Protein AF-A0A8E2F8M5-F1 (afdb_monomer_lite)

Secondary structure (DSSP, 8-state):
-HHHHST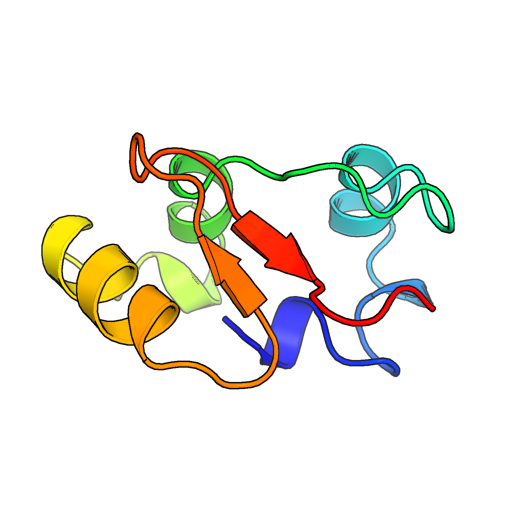TTTTT-HHHHHHHTGGG---EEHHHHTTSTTTTTS--HHHHHHHHTT-SSEEE-TTSSEEEESS--

Foldseek 3Di:
DVVCVDPVNLVVPPPNCVCCVAQVQHWDFLVVVCPDPVNVPDDDLVVVLVVQVPDPQWDADPVSGTITGPDGD

pLDDT: mean 84.22, std 5.25, range [62.09, 90.0]

Structure (mmCIF, N/CA/C/O backbone):
data_AF-A0A8E2F8M5-F1
#
_entry.id   AF-A0A8E2F8M5-F1
#
loop_
_atom_site.group_PDB
_atom_site.id
_atom_site.type_symbol
_atom_site.label_atom_id
_atom_site.label_alt_id
_atom_site.label_comp_id
_atom_site.label_asym_id
_atom_site.label_entity_id
_atom_site.label_seq_id
_atom_site.pdbx_PDB_ins_code
_atom_site.Cartn_x
_atom_site.Cartn_y
_atom_site.Cartn_z
_atom_site.occupancy
_atom_site.B_iso_or_equiv
_atom_site.auth_seq_id
_atom_site.auth_comp_id
_atom_site.auth_asym_id
_atom_site.auth_atom_id
_atom_site.pdbx_PDB_model_num
ATOM 1 N N . VAL A 1 1 ? -7.475 2.854 -4.473 1.00 83.00 1 VAL A N 1
ATOM 2 C 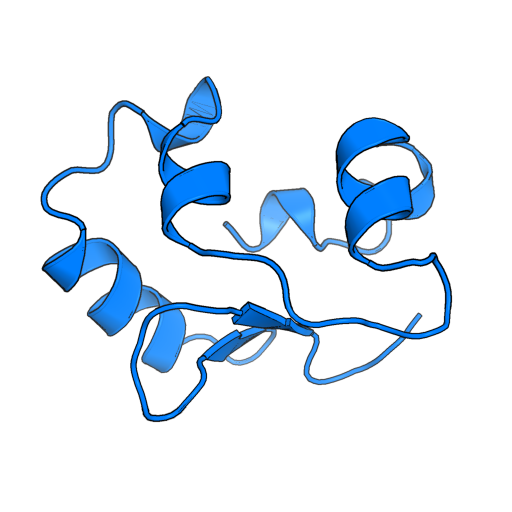CA . VAL A 1 1 ? -6.215 2.177 -4.076 1.00 83.00 1 VAL A CA 1
ATOM 3 C C . VAL A 1 1 ? -5.475 1.649 -5.292 1.00 83.00 1 VAL A C 1
ATOM 5 O O . VAL A 1 1 ? -4.272 1.837 -5.352 1.00 83.00 1 VAL A O 1
ATOM 8 N N . GLU A 1 2 ? -6.176 1.088 -6.280 1.00 85.06 2 GLU A N 1
ATOM 9 C CA . GLU A 1 2 ? -5.590 0.570 -7.531 1.00 85.06 2 GLU A CA 1
ATOM 10 C C . GLU A 1 2 ? -4.697 1.578 -8.262 1.00 85.06 2 GLU A C 1
ATOM 12 O O . GLU A 1 2 ? -3.633 1.194 -8.725 1.00 85.06 2 GLU A O 1
ATOM 17 N N . PHE A 1 3 ? -5.049 2.870 -8.246 1.00 85.75 3 PHE A N 1
ATOM 18 C CA . PHE A 1 3 ? -4.196 3.952 -8.761 1.00 85.75 3 PHE A CA 1
ATOM 19 C C . PHE A 1 3 ? -2.739 3.866 -8.275 1.00 85.75 3 PHE A C 1
ATOM 21 O O . PHE A 1 3 ? -1.820 4.052 -9.056 1.00 85.75 3 PHE A O 1
ATOM 28 N N . TYR A 1 4 ? -2.518 3.558 -6.994 1.00 85.69 4 TYR A N 1
ATOM 29 C CA . TYR A 1 4 ? -1.168 3.492 -6.429 1.00 85.69 4 TYR A CA 1
ATOM 30 C C . TYR A 1 4 ? -0.362 2.301 -6.950 1.00 85.69 4 TYR A C 1
ATOM 32 O O . TYR A 1 4 ? 0.847 2.406 -7.122 1.00 85.69 4 TYR A O 1
ATOM 40 N N . PHE A 1 5 ? -1.049 1.188 -7.204 1.00 84.81 5 PHE A N 1
ATOM 41 C CA . PHE A 1 5 ? -0.469 -0.070 -7.670 1.00 84.81 5 PHE A CA 1
ATOM 42 C C . PHE A 1 5 ? -0.549 -0.239 -9.190 1.00 84.81 5 PHE A C 1
ATOM 44 O O . PHE A 1 5 ? -0.196 -1.304 -9.689 1.00 84.81 5 PHE A O 1
ATOM 51 N N . SER A 1 6 ? -1.011 0.780 -9.916 1.00 85.25 6 SER A N 1
ATOM 52 C CA . SER A 1 6 ? -1.060 0.778 -11.379 1.00 85.25 6 SER A CA 1
ATOM 53 C C . SER A 1 6 ? 0.354 0.769 -11.959 1.00 85.25 6 SER A C 1
ATOM 55 O O . SER A 1 6 ? 1.281 1.290 -11.335 1.00 85.25 6 SER A O 1
ATOM 57 N N . ASP A 1 7 ? 0.513 0.203 -13.152 1.00 82.56 7 ASP A N 1
ATOM 58 C CA . ASP A 1 7 ? 1.817 0.006 -13.802 1.00 82.56 7 ASP A CA 1
ATOM 59 C C . ASP A 1 7 ? 2.561 1.313 -14.099 1.00 82.56 7 ASP A C 1
ATOM 61 O O . ASP A 1 7 ? 3.785 1.330 -14.126 1.00 82.56 7 ASP A O 1
ATOM 65 N N . GLU A 1 8 ? 1.844 2.430 -14.229 1.00 84.88 8 GLU A N 1
ATOM 66 C CA . GLU A 1 8 ? 2.445 3.758 -14.404 1.00 84.88 8 GLU A CA 1
ATOM 67 C C . GLU A 1 8 ? 2.903 4.384 -13.072 1.00 84.88 8 GLU A C 1
ATOM 69 O O . GLU A 1 8 ? 3.918 5.084 -13.007 1.00 84.88 8 GLU A O 1
ATOM 74 N N . ASN A 1 9 ? 2.163 4.140 -11.983 1.00 85.56 9 ASN A N 1
ATOM 75 C CA . ASN A 1 9 ? 2.399 4.802 -10.698 1.00 85.56 9 ASN A CA 1
ATOM 76 C C . ASN A 1 9 ? 3.388 4.035 -9.814 1.00 85.56 9 ASN A C 1
ATOM 78 O O . ASN A 1 9 ? 4.196 4.651 -9.128 1.00 85.56 9 ASN A O 1
ATOM 82 N N . LEU A 1 10 ? 3.346 2.700 -9.802 1.00 82.88 10 LEU A N 1
ATOM 83 C CA . LEU A 1 10 ? 4.236 1.915 -8.945 1.00 82.88 10 LEU A CA 1
ATOM 84 C C . LEU A 1 10 ? 5.737 2.151 -9.225 1.00 82.88 10 LEU A C 1
ATOM 86 O O . LEU A 1 10 ? 6.467 2.350 -8.255 1.00 82.88 10 LEU A O 1
ATOM 90 N N . PRO A 1 11 ? 6.228 2.186 -10.483 1.00 83.12 11 PRO A N 1
ATOM 91 C CA . PRO A 1 11 ? 7.649 2.432 -10.752 1.00 83.12 11 PRO A CA 1
ATOM 92 C C . PRO A 1 11 ? 8.074 3.887 -10.509 1.00 83.12 11 PRO A C 1
ATOM 94 O O . PRO A 1 11 ? 9.256 4.156 -10.295 1.00 83.12 11 PRO A O 1
ATOM 97 N N . THR A 1 12 ? 7.135 4.836 -10.537 1.00 85.25 12 THR A N 1
ATOM 98 C CA . THR A 1 12 ? 7.413 6.261 -10.304 1.00 85.25 12 THR A CA 1
ATOM 99 C C . THR A 1 12 ? 7.359 6.623 -8.817 1.00 85.25 12 THR A C 1
ATOM 101 O O . THR A 1 12 ? 8.118 7.480 -8.352 1.00 85.25 12 THR A O 1
ATOM 104 N N . ASP A 1 13 ? 6.518 5.941 -8.039 1.00 86.12 13 ASP A N 1
ATOM 105 C CA . ASP A 1 13 ? 6.363 6.140 -6.601 1.00 86.12 13 ASP A CA 1
ATOM 106 C C . ASP A 1 13 ? 7.449 5.388 -5.817 1.00 86.12 13 ASP A C 1
ATOM 108 O O . ASP A 1 13 ? 7.258 4.268 -5.344 1.00 86.12 13 ASP A O 1
ATOM 112 N N . ARG A 1 14 ? 8.613 6.032 -5.650 1.00 84.31 14 ARG A N 1
ATOM 113 C CA . ARG A 1 14 ? 9.760 5.477 -4.901 1.00 84.31 14 ARG A CA 1
ATOM 114 C C . ARG A 1 14 ? 9.395 5.006 -3.495 1.00 84.31 14 ARG A C 1
ATOM 116 O O . ARG A 1 14 ? 9.958 4.027 -3.019 1.00 84.31 14 ARG A O 1
ATOM 123 N N . TYR A 1 15 ? 8.471 5.704 -2.836 1.00 85.75 15 TYR A N 1
ATOM 124 C CA . TYR A 1 15 ? 8.061 5.372 -1.478 1.00 85.75 15 TYR A CA 1
ATOM 125 C C . TYR A 1 15 ? 7.320 4.039 -1.455 1.00 85.75 15 TYR A C 1
ATOM 127 O O . TYR A 1 15 ? 7.677 3.153 -0.688 1.00 85.75 15 TYR A O 1
ATOM 135 N N . LEU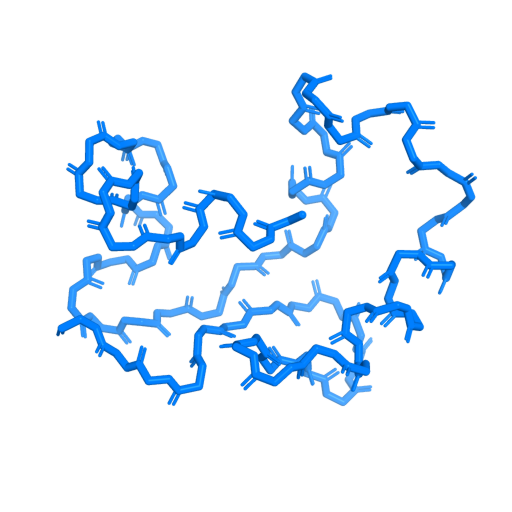 A 1 16 ? 6.312 3.866 -2.311 1.00 84.19 16 LEU A N 1
ATOM 136 C CA . LEU A 1 16 ? 5.566 2.614 -2.397 1.00 84.19 16 LEU A CA 1
ATOM 137 C C . LEU A 1 16 ? 6.411 1.467 -2.976 1.00 84.19 16 LEU A C 1
ATOM 139 O O . LEU A 1 16 ? 6.273 0.327 -2.526 1.00 84.19 16 LEU A O 1
ATOM 143 N N . LEU A 1 17 ? 7.300 1.775 -3.924 1.00 84.06 17 LEU A N 1
ATOM 144 C CA . LEU A 1 17 ? 8.215 0.821 -4.550 1.00 84.06 17 LEU A CA 1
ATOM 145 C C . LEU A 1 17 ? 9.184 0.196 -3.537 1.00 84.06 17 LEU A C 1
ATOM 147 O O . LEU A 1 17 ? 9.408 -1.013 -3.585 1.00 84.06 17 LEU A O 1
ATOM 151 N N . GLU A 1 18 ? 9.707 0.990 -2.595 1.00 84.81 18 GLU A N 1
ATOM 152 C CA . GLU A 1 18 ? 10.581 0.512 -1.514 1.00 84.81 18 GLU A CA 1
ATOM 153 C C . GLU A 1 18 ? 9.878 -0.547 -0.649 1.00 84.81 18 GLU A C 1
ATOM 155 O O . GLU A 1 18 ? 10.467 -1.575 -0.318 1.00 84.81 18 GLU A O 1
ATOM 160 N N . PHE A 1 19 ? 8.584 -0.359 -0.361 1.00 81.38 19 PHE A N 1
ATOM 161 C CA . PHE A 1 19 ? 7.796 -1.333 0.404 1.00 81.38 19 PHE A CA 1
ATOM 162 C C . PHE A 1 19 ? 7.429 -2.581 -0.392 1.00 81.38 19 PHE A C 1
ATOM 164 O O . PHE A 1 19 ? 7.367 -3.664 0.184 1.00 81.38 19 PHE A O 1
ATOM 171 N N . CYS A 1 20 ? 7.187 -2.448 -1.697 1.00 79.94 20 CYS A N 1
ATOM 172 C CA . CYS A 1 20 ? 6.925 -3.601 -2.560 1.00 79.94 20 CYS A CA 1
ATOM 173 C C . CYS A 1 20 ? 8.211 -4.362 -2.929 1.00 79.94 20 CYS A C 1
ATOM 175 O O . CYS A 1 20 ? 8.113 -5.421 -3.545 1.00 79.94 20 CYS A O 1
ATOM 177 N N . ARG A 1 21 ? 9.397 -3.830 -2.575 1.00 75.12 21 ARG A N 1
ATOM 178 C CA . ARG A 1 21 ? 10.713 -4.268 -3.076 1.00 75.12 21 ARG A CA 1
ATOM 179 C C . ARG A 1 21 ? 10.738 -4.427 -4.602 1.00 75.12 21 ARG A C 1
ATOM 181 O O . ARG A 1 21 ? 11.279 -5.383 -5.152 1.00 75.12 21 ARG A O 1
ATOM 188 N N . GLY A 1 22 ? 10.128 -3.474 -5.305 1.00 69.06 22 GLY A N 1
ATOM 189 C CA . GLY A 1 22 ? 10.027 -3.524 -6.763 1.00 69.06 22 GLY A CA 1
ATOM 190 C C . GLY A 1 22 ? 9.370 -4.813 -7.267 1.00 69.06 22 GLY A C 1
ATOM 191 O O . GLY A 1 22 ? 8.197 -5.059 -6.989 1.00 69.06 22 GLY A O 1
ATOM 192 N N . GLY A 1 23 ? 10.134 -5.621 -8.008 1.00 62.09 23 GLY A N 1
ATOM 193 C CA . GLY A 1 23 ? 9.666 -6.861 -8.638 1.00 62.09 23 GLY A CA 1
ATOM 194 C C . GLY A 1 23 ? 9.332 -8.005 -7.672 1.00 62.09 23 GLY A C 1
ATOM 195 O O . GLY A 1 23 ? 8.721 -8.981 -8.091 1.00 62.09 23 GLY A O 1
ATOM 196 N N . GLU A 1 24 ? 9.676 -7.901 -6.381 1.00 71.50 24 GLU A N 1
ATOM 197 C CA . GLU A 1 24 ? 9.323 -8.933 -5.389 1.00 71.50 24 GLU A CA 1
ATOM 198 C C . GLU A 1 24 ? 7.831 -8.900 -4.987 1.00 71.50 24 GLU A C 1
ATOM 200 O O . GLU A 1 24 ? 7.348 -9.845 -4.363 1.00 71.50 24 GLU A O 1
ATOM 205 N N . ASN A 1 25 ? 7.081 -7.847 -5.360 1.00 75.69 25 ASN A N 1
ATOM 206 C CA . ASN A 1 25 ? 5.638 -7.699 -5.105 1.00 75.69 25 ASN A CA 1
ATOM 207 C C . ASN A 1 25 ? 5.250 -8.010 -3.643 1.00 75.69 25 ASN A C 1
ATOM 209 O O . ASN A 1 25 ? 4.299 -8.746 -3.352 1.00 75.69 25 ASN A O 1
ATOM 213 N N . LEU A 1 26 ? 6.024 -7.462 -2.704 1.00 82.69 26 LEU A N 1
ATOM 214 C CA . LEU A 1 26 ? 5.813 -7.713 -1.286 1.00 82.69 26 LEU A CA 1
ATOM 215 C C . LEU A 1 26 ? 4.491 -7.107 -0.782 1.00 82.69 26 LEU A C 1
ATOM 217 O O . LEU A 1 26 ? 4.070 -6.037 -1.231 1.00 82.69 26 LEU A O 1
ATOM 221 N N . PRO A 1 27 ? 3.832 -7.764 0.190 1.00 86.31 27 PRO A N 1
ATOM 222 C CA . PRO A 1 27 ? 2.593 -7.267 0.766 1.00 86.31 27 PRO A CA 1
ATOM 223 C C . PRO A 1 27 ? 2.811 -5.979 1.575 1.00 86.31 27 PRO A C 1
ATOM 225 O O . PRO A 1 27 ? 3.637 -5.918 2.483 1.00 86.31 27 PRO A O 1
ATOM 228 N N . VAL A 1 28 ? 1.993 -4.962 1.304 1.00 88.44 28 VAL A N 1
ATOM 229 C CA . VAL A 1 28 ? 2.018 -3.643 1.949 1.00 88.44 28 VAL A CA 1
ATOM 230 C C . VAL A 1 28 ? 0.854 -3.496 2.928 1.00 88.44 28 VAL A C 1
ATOM 232 O O . VAL A 1 28 ? -0.283 -3.858 2.634 1.00 88.44 28 VAL A O 1
ATOM 235 N N . SER A 1 29 ? 1.097 -2.916 4.104 1.00 90.00 29 SER A N 1
ATOM 236 C CA . SER A 1 29 ? 0.057 -2.725 5.124 1.00 90.00 29 SER A CA 1
ATOM 237 C C . SER A 1 29 ? -1.033 -1.731 4.700 1.00 90.00 29 SER A C 1
ATOM 239 O O . SER A 1 29 ? -0.754 -0.564 4.419 1.00 90.00 29 SER A O 1
ATOM 241 N N . ILE A 1 30 ? -2.304 -2.133 4.799 1.00 88.38 30 ILE A N 1
ATOM 242 C CA . ILE A 1 30 ? -3.481 -1.294 4.504 1.00 88.38 30 ILE A CA 1
ATOM 243 C C . ILE A 1 30 ? -3.514 -0.056 5.394 1.00 88.38 30 ILE A C 1
ATOM 245 O O . ILE A 1 30 ? -3.842 1.035 4.938 1.00 88.38 30 ILE A O 1
ATOM 249 N N . THR A 1 31 ? -3.112 -0.191 6.659 1.00 87.56 31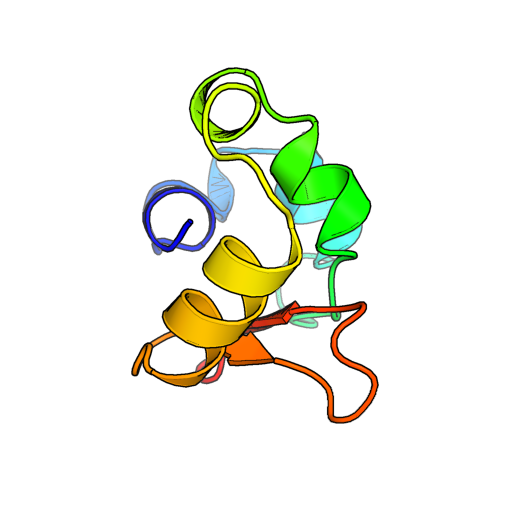 THR A N 1
ATOM 250 C CA . THR A 1 31 ? -2.984 0.939 7.589 1.00 87.56 31 THR A CA 1
ATOM 251 C C . THR A 1 31 ? -2.106 2.052 7.025 1.00 87.56 31 THR A C 1
ATOM 253 O O . THR A 1 31 ? -2.448 3.222 7.186 1.00 87.56 31 THR A O 1
ATOM 256 N N . ARG A 1 32 ? -1.011 1.697 6.342 1.00 87.50 32 ARG A N 1
ATOM 257 C CA . ARG A 1 32 ? -0.095 2.658 5.722 1.00 87.50 32 ARG A CA 1
ATOM 258 C C . ARG A 1 32 ? -0.731 3.297 4.492 1.00 87.50 32 ARG A C 1
ATOM 260 O O . ARG A 1 32 ? -0.707 4.516 4.376 1.00 87.50 32 ARG A O 1
ATOM 267 N N . ILE A 1 33 ? -1.387 2.500 3.649 1.00 87.75 33 ILE A N 1
ATOM 268 C CA . ILE A 1 33 ? -2.119 2.995 2.474 1.00 87.75 33 ILE A CA 1
ATOM 269 C C . ILE A 1 33 ? -3.235 3.961 2.883 1.00 87.75 33 ILE A C 1
ATOM 271 O O . ILE A 1 33 ? -3.359 5.031 2.301 1.00 87.75 33 ILE A O 1
ATOM 275 N N . CYS A 1 34 ? -3.993 3.660 3.940 1.00 86.06 34 CYS A N 1
ATOM 276 C CA . CYS A 1 34 ? -5.003 4.559 4.508 1.00 86.06 34 CYS A CA 1
ATOM 277 C C . CYS A 1 34 ? -4.427 5.879 5.051 1.00 86.06 34 CYS A C 1
ATOM 279 O O . CYS A 1 34 ? -5.183 6.832 5.234 1.00 86.06 34 CYS A O 1
ATOM 281 N N . SER A 1 35 ? -3.121 5.957 5.322 1.00 86.62 35 SER A N 1
ATOM 282 C CA . SER A 1 35 ? -2.458 7.202 5.730 1.00 86.62 35 SER A CA 1
ATOM 283 C C . SER A 1 35 ? -2.087 8.096 4.544 1.00 86.62 35 SER A C 1
ATOM 285 O O . SER A 1 35 ? -1.746 9.260 4.752 1.00 86.62 35 SER A O 1
ATOM 287 N N . PHE A 1 36 ? -2.161 7.598 3.306 1.00 88.19 36 PHE A N 1
ATOM 288 C CA . PHE A 1 36 ? -1.808 8.383 2.124 1.00 88.19 36 PHE A CA 1
ATOM 289 C C . PHE A 1 36 ? -2.792 9.529 1.920 1.00 88.19 36 PHE A C 1
ATOM 291 O O . PHE A 1 36 ? -3.986 9.399 2.191 1.00 88.19 36 PHE A O 1
ATOM 298 N N . LYS A 1 37 ? -2.305 10.653 1.383 1.00 87.38 37 LYS A N 1
ATOM 299 C CA . LYS A 1 37 ? -3.090 11.889 1.239 1.00 87.38 37 LYS A CA 1
ATOM 300 C C . LYS A 1 37 ? -4.430 11.666 0.524 1.00 87.38 37 LYS A C 1
ATOM 302 O O . LYS A 1 37 ? -5.447 12.143 1.011 1.00 87.38 37 LYS A O 1
ATOM 307 N N . LYS A 1 38 ? -4.458 10.884 -0.567 1.00 86.00 38 LYS A N 1
ATOM 308 C CA . LYS A 1 38 ? -5.712 10.580 -1.287 1.00 86.00 38 LYS A CA 1
ATOM 309 C C . LYS A 1 38 ? -6.584 9.538 -0.576 1.00 86.00 38 LYS A C 1
ATOM 311 O O . LYS A 1 38 ? -7.770 9.473 -0.856 1.00 86.00 38 LYS A O 1
ATOM 316 N N . MET A 1 39 ? -6.029 8.725 0.324 1.00 87.94 39 MET A N 1
ATOM 317 C CA . MET A 1 39 ? -6.751 7.646 1.016 1.00 87.94 39 MET A CA 1
ATOM 318 C C . MET A 1 39 ? -7.273 8.045 2.396 1.00 87.94 39 MET A C 1
ATOM 320 O O . MET A 1 39 ? -8.213 7.433 2.890 1.00 87.94 39 MET A O 1
ATOM 324 N N . ARG A 1 40 ? -6.710 9.090 3.011 1.00 85.12 40 ARG A N 1
ATOM 325 C CA . ARG A 1 40 ? -7.029 9.516 4.382 1.00 85.12 40 ARG A CA 1
ATOM 326 C C . ARG A 1 40 ? -8.498 9.911 4.588 1.00 85.12 40 ARG A C 1
ATOM 328 O O . ARG A 1 40 ? -8.990 9.834 5.715 1.00 85.12 40 ARG A O 1
ATOM 335 N N . HIS A 1 41 ? -9.186 10.302 3.514 1.00 86.75 41 HIS A N 1
ATOM 336 C CA . HIS A 1 41 ? -10.619 10.613 3.500 1.00 86.75 41 HIS A CA 1
ATOM 337 C C . HIS A 1 41 ? -11.513 9.365 3.545 1.00 86.75 41 HIS A C 1
ATOM 339 O O . HIS A 1 41 ? -12.657 9.450 3.981 1.00 86.75 41 HIS A O 1
ATOM 345 N N . TYR A 1 42 ? -10.999 8.200 3.145 1.00 82.38 42 TYR A N 1
ATOM 346 C CA . TYR A 1 42 ? -11.760 6.956 3.114 1.00 82.38 42 TYR A CA 1
ATOM 347 C C . TYR A 1 42 ? -11.675 6.260 4.476 1.00 82.38 42 TYR A C 1
ATOM 349 O O . TYR A 1 42 ? -10.695 5.589 4.809 1.00 82.38 42 TYR A O 1
ATOM 357 N N . LYS A 1 43 ? -12.718 6.449 5.287 1.00 81.81 43 LYS A N 1
ATOM 358 C CA . LYS A 1 43 ? -12.920 5.794 6.586 1.00 81.81 43 LYS A CA 1
ATOM 359 C C . LYS A 1 43 ? -14.365 5.294 6.680 1.00 81.81 43 LYS A C 1
ATOM 361 O O . LYS A 1 43 ? -15.245 5.954 6.134 1.00 81.81 43 LYS A O 1
ATOM 366 N N . PRO A 1 44 ? -14.635 4.187 7.396 1.00 85.94 44 PRO A N 1
ATOM 367 C CA . PRO A 1 44 ? -13.722 3.366 8.205 1.00 85.94 44 PRO A CA 1
ATOM 368 C C . PRO A 1 44 ? -12.871 2.370 7.397 1.00 85.94 44 PRO A C 1
ATOM 370 O O . PRO A 1 44 ? -13.222 1.984 6.284 1.00 85.94 44 PRO A O 1
ATOM 373 N N . ARG A 1 45 ? -11.760 1.900 7.993 1.00 82.75 45 ARG A N 1
ATOM 374 C CA . ARG A 1 45 ? -10.854 0.911 7.370 1.00 82.75 45 ARG A CA 1
ATOM 375 C C . ARG A 1 45 ? -11.588 -0.350 6.920 1.00 82.75 45 ARG A C 1
ATOM 377 O O . ARG A 1 45 ? -11.280 -0.858 5.853 1.00 82.75 45 ARG A O 1
ATOM 384 N N . SER A 1 46 ? -12.584 -0.809 7.675 1.00 85.25 46 SER A N 1
ATOM 385 C CA . SER A 1 46 ? -13.365 -2.006 7.344 1.00 85.25 46 SER A CA 1
ATOM 386 C C . SER A 1 46 ? -14.043 -1.915 5.973 1.00 85.25 46 SER A C 1
ATOM 388 O O . SER A 1 46 ? -14.039 -2.894 5.234 1.00 85.25 46 SER A O 1
ATOM 390 N N . LEU A 1 47 ? -14.552 -0.734 5.591 1.00 87.19 47 LEU A N 1
ATOM 391 C CA . LEU A 1 47 ? -15.120 -0.524 4.255 1.00 87.19 47 LEU A CA 1
ATOM 392 C C . LEU A 1 47 ? -14.045 -0.579 3.172 1.00 87.19 47 LEU A C 1
ATOM 394 O O . LEU A 1 47 ? -14.269 -1.165 2.118 1.00 87.19 47 LEU A O 1
ATOM 398 N N . VAL A 1 48 ? -12.865 -0.018 3.445 1.00 86.81 48 VAL A N 1
ATOM 399 C CA . VAL A 1 48 ? -11.728 -0.073 2.520 1.00 86.81 48 VAL A CA 1
ATOM 400 C C . VAL A 1 48 ? -11.286 -1.522 2.308 1.00 86.81 48 VAL A C 1
ATOM 402 O O . VAL A 1 48 ? -11.131 -1.935 1.166 1.00 86.81 48 VAL A O 1
ATOM 405 N N . VAL A 1 49 ? -11.158 -2.324 3.373 1.00 87.62 49 VAL A N 1
ATOM 406 C CA . VAL A 1 49 ? -10.817 -3.756 3.273 1.00 87.62 49 VAL A CA 1
ATOM 407 C C . VAL A 1 49 ? -11.881 -4.529 2.493 1.00 87.62 49 VAL A C 1
ATOM 409 O O . VAL A 1 49 ? -11.544 -5.302 1.599 1.00 87.62 49 VAL A O 1
ATOM 412 N N . ALA A 1 50 ? -13.164 -4.299 2.784 1.00 88.38 50 ALA A N 1
ATOM 413 C CA . ALA A 1 50 ? -14.263 -4.957 2.082 1.00 88.38 50 ALA A CA 1
ATOM 414 C C . ALA A 1 50 ? -14.306 -4.596 0.587 1.00 88.38 50 ALA A C 1
ATOM 416 O O . ALA A 1 50 ? -14.550 -5.469 -0.243 1.00 88.38 50 ALA A O 1
ATOM 417 N N . ALA A 1 51 ? -14.036 -3.336 0.236 1.00 88.62 51 ALA A N 1
ATOM 418 C CA . ALA A 1 51 ? -13.944 -2.892 -1.152 1.00 88.62 51 ALA A CA 1
ATOM 419 C C . ALA A 1 51 ? -12.715 -3.487 -1.856 1.00 88.62 51 ALA A C 1
ATOM 421 O O . ALA A 1 51 ? -12.825 -3.983 -2.973 1.00 88.62 51 ALA A O 1
ATOM 422 N N . LEU A 1 52 ? -11.562 -3.503 -1.182 1.00 87.81 52 LEU A N 1
ATOM 423 C CA . LEU A 1 52 ? -10.325 -4.082 -1.703 1.00 87.81 52 LEU A CA 1
ATOM 424 C C . LEU A 1 52 ? -10.454 -5.581 -1.980 1.00 87.81 52 LEU A C 1
ATOM 426 O O . LEU A 1 52 ? -9.959 -6.042 -3.000 1.00 87.81 52 LEU A O 1
ATOM 430 N N . ARG A 1 53 ? -11.174 -6.329 -1.134 1.00 88.12 53 ARG A N 1
ATOM 431 C CA . ARG A 1 53 ? -11.451 -7.759 -1.362 1.00 88.12 53 ARG A CA 1
ATOM 432 C C . ARG A 1 53 ? -12.255 -8.032 -2.636 1.00 88.12 53 ARG A C 1
ATOM 434 O O . ARG A 1 53 ? -12.200 -9.141 -3.150 1.00 88.12 53 ARG A O 1
ATOM 441 N N . ARG A 1 54 ? -12.999 -7.043 -3.142 1.00 87.50 54 ARG A N 1
ATOM 442 C CA . ARG A 1 54 ? -13.758 -7.146 -4.398 1.00 87.50 54 ARG A CA 1
ATOM 443 C C . ARG A 1 54 ? -12.950 -6.716 -5.627 1.00 87.50 54 ARG A C 1
ATOM 445 O O . ARG A 1 54 ? -13.445 -6.869 -6.737 1.00 87.50 54 ARG A O 1
ATOM 452 N N . SER A 1 55 ? -11.744 -6.167 -5.455 1.00 84.69 55 SER A N 1
A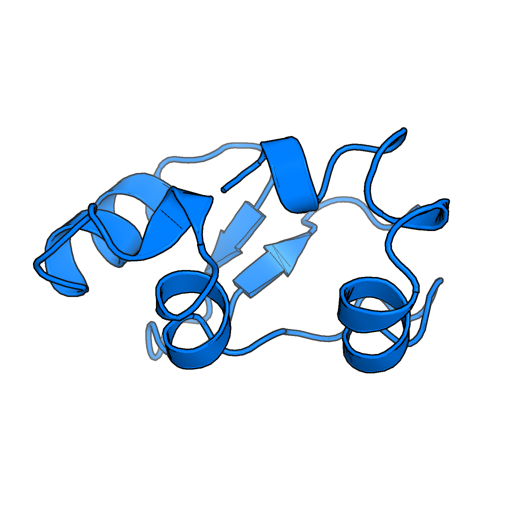TOM 453 C CA . SER A 1 55 ? -10.901 -5.745 -6.580 1.00 84.69 55 SER A CA 1
ATOM 454 C C . SER A 1 55 ? -10.303 -6.956 -7.308 1.00 84.69 55 SER A C 1
ATOM 456 O O . SER A 1 55 ? -9.891 -7.950 -6.704 1.00 84.69 55 SER A O 1
ATOM 458 N N . ALA A 1 56 ? -10.232 -6.861 -8.636 1.00 83.50 56 ALA A N 1
ATOM 459 C CA . ALA A 1 56 ? -9.592 -7.864 -9.483 1.00 83.50 56 ALA A CA 1
ATOM 460 C C . ALA A 1 56 ? -8.062 -7.705 -9.549 1.00 83.50 56 ALA A C 1
ATOM 462 O O . ALA A 1 56 ? -7.374 -8.660 -9.889 1.00 83.50 56 ALA A O 1
ATOM 463 N N . PHE A 1 57 ? -7.528 -6.532 -9.199 1.00 83.25 57 PHE A N 1
ATOM 464 C CA . PHE A 1 57 ? -6.104 -6.200 -9.342 1.00 83.25 57 PHE A CA 1
ATOM 465 C C . PHE A 1 57 ? -5.290 -6.474 -8.076 1.00 83.25 57 PHE A C 1
ATOM 467 O O . PHE A 1 57 ? -4.107 -6.824 -8.139 1.00 83.25 57 PHE A O 1
ATOM 474 N N . LEU A 1 58 ? -5.922 -6.312 -6.914 1.00 87.31 58 LEU A N 1
ATOM 475 C CA . LEU A 1 58 ? -5.275 -6.417 -5.613 1.00 87.31 58 LEU A CA 1
ATOM 476 C C . LEU A 1 58 ? -5.772 -7.646 -4.866 1.00 87.31 58 LEU A C 1
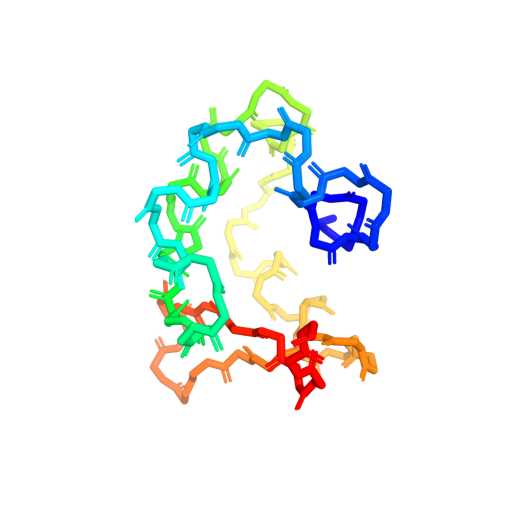ATOM 478 O O . LEU A 1 58 ? -6.940 -8.021 -4.945 1.00 87.31 58 LEU A O 1
ATOM 482 N N . ASP A 1 59 ? -4.863 -8.261 -4.126 1.00 88.50 59 ASP A N 1
ATOM 483 C CA . ASP A 1 59 ? -5.157 -9.351 -3.215 1.00 88.50 59 ASP A CA 1
ATOM 484 C C . ASP A 1 59 ? -4.985 -8.858 -1.784 1.00 88.50 59 ASP A C 1
ATOM 486 O O . ASP A 1 59 ? -3.974 -8.237 -1.441 1.00 88.50 59 ASP A O 1
ATOM 490 N N . VAL A 1 60 ? -5.993 -9.101 -0.954 1.00 90.00 60 VAL A N 1
ATOM 491 C CA . VAL A 1 60 ? -5.973 -8.737 0.460 1.00 90.00 60 VAL A CA 1
ATOM 492 C C . VAL A 1 60 ? -5.665 -9.991 1.258 1.00 90.00 60 VAL A C 1
ATOM 494 O O . VAL A 1 60 ? -6.333 -11.003 1.077 1.00 90.00 60 VAL A O 1
ATOM 497 N N . SER A 1 61 ? -4.706 -9.907 2.180 1.00 88.00 61 SER A N 1
ATOM 498 C CA . SER A 1 61 ? -4.412 -11.019 3.086 1.00 88.00 61 SER A CA 1
ATOM 499 C C . SER A 1 61 ? -5.644 -11.410 3.913 1.00 88.00 61 SER A C 1
ATOM 501 O O . SER A 1 61 ? -6.518 -10.581 4.193 1.00 88.00 61 SER A O 1
ATOM 503 N N . GLU A 1 62 ? -5.709 -12.671 4.333 1.00 83.69 62 GLU A N 1
ATOM 504 C CA . GLU A 1 62 ? -6.828 -13.235 5.098 1.00 83.69 62 GLU A CA 1
ATOM 505 C C . GLU A 1 62 ? -7.111 -12.429 6.376 1.00 83.69 62 GLU A C 1
ATOM 507 O O . GLU A 1 62 ? -8.256 -12.090 6.680 1.00 83.69 62 GLU A O 1
ATOM 512 N N . ASP A 1 63 ? -6.039 -11.983 7.027 1.00 82.44 63 ASP A N 1
ATOM 513 C CA . ASP A 1 63 ? -6.043 -11.165 8.238 1.00 82.44 63 ASP A CA 1
ATOM 514 C C . ASP A 1 63 ? -6.469 -9.696 7.980 1.00 82.44 63 ASP A C 1
ATOM 516 O O . ASP A 1 63 ? -6.677 -8.913 8.904 1.00 82.44 63 ASP A O 1
ATOM 520 N N . GLY A 1 64 ? -6.636 -9.290 6.713 1.00 82.06 64 GLY A N 1
ATOM 521 C CA . GLY A 1 64 ? -7.163 -7.974 6.330 1.00 82.06 64 GLY A CA 1
ATOM 522 C C . GLY A 1 64 ? -6.235 -6.800 6.654 1.00 82.06 64 GLY A C 1
ATOM 523 O O . GLY A 1 64 ? -6.661 -5.645 6.602 1.00 82.06 64 GLY A O 1
ATOM 524 N N . LYS A 1 65 ? -4.972 -7.078 7.002 1.00 86.88 65 LYS A N 1
ATOM 525 C CA . LYS A 1 65 ? -3.974 -6.065 7.376 1.00 86.88 65 LYS A CA 1
ATOM 526 C C . LYS A 1 65 ? -3.063 -5.651 6.226 1.00 86.88 65 LYS A C 1
ATOM 528 O O . LYS A 1 65 ? -2.572 -4.521 6.241 1.00 86.88 65 LYS A O 1
ATOM 533 N N . THR A 1 66 ? -2.856 -6.509 5.230 1.00 89.44 66 THR A N 1
ATOM 534 C CA . THR A 1 66 ? -1.941 -6.265 4.105 1.00 89.44 66 THR A CA 1
ATOM 535 C C . THR A 1 66 ? -2.611 -6.477 2.749 1.00 89.44 66 THR A C 1
ATOM 537 O O . THR A 1 66 ? -3.577 -7.232 2.632 1.00 89.44 66 THR A O 1
ATOM 540 N N . ILE A 1 67 ? -2.090 -5.791 1.731 1.00 89.38 67 ILE A N 1
ATOM 541 C CA . ILE A 1 67 ? -2.448 -5.950 0.321 1.00 89.38 67 ILE A CA 1
ATOM 542 C C . ILE A 1 67 ? -1.219 -6.191 -0.539 1.00 89.38 67 ILE A C 1
ATOM 544 O O . ILE A 1 67 ? -0.160 -5.637 -0.270 1.00 89.38 67 ILE A O 1
ATOM 548 N N . LYS A 1 68 ? -1.380 -6.970 -1.600 1.00 88.06 68 LYS A N 1
ATOM 549 C CA . LYS A 1 68 ? -0.362 -7.223 -2.626 1.00 88.06 68 LYS A CA 1
ATOM 550 C C . LYS A 1 68 ? -0.998 -7.135 -4.012 1.00 88.06 68 LYS A C 1
ATOM 552 O O . LYS A 1 68 ? -2.221 -7.248 -4.127 1.00 88.06 68 LYS A O 1
ATOM 557 N N . ARG A 1 69 ? -0.207 -6.952 -5.074 1.00 87.25 69 ARG A N 1
ATOM 558 C CA . ARG A 1 69 ? -0.743 -7.112 -6.436 1.00 87.25 69 ARG A CA 1
ATOM 559 C C . ARG A 1 69 ? -0.973 -8.594 -6.711 1.00 87.25 69 ARG A C 1
ATOM 561 O O . ARG A 1 69 ? -0.182 -9.429 -6.275 1.00 87.25 69 ARG A O 1
ATOM 568 N N . LYS A 1 70 ? -2.032 -8.930 -7.450 1.00 84.00 70 LYS A N 1
ATOM 569 C CA . LYS A 1 70 ? -2.214 -10.305 -7.949 1.00 84.00 70 LYS A CA 1
ATOM 570 C C . LYS A 1 70 ? -1.209 -10.644 -9.042 1.00 84.00 70 LYS A C 1
ATOM 572 O O . LYS A 1 70 ? -0.697 -11.756 -9.072 1.00 84.00 70 LYS A O 1
ATOM 577 N N . ILE A 1 71 ? -0.923 -9.672 -9.904 1.00 79.19 71 ILE A N 1
ATOM 578 C CA . ILE A 1 71 ? 0.017 -9.806 -11.013 1.00 79.19 71 ILE A CA 1
ATOM 579 C C . ILE A 1 71 ? 1.229 -8.914 -10.697 1.00 79.19 71 ILE A C 1
ATOM 581 O O . ILE A 1 71 ? 1.046 -7.692 -10.562 1.00 79.19 71 ILE A O 1
ATOM 585 N N . PRO A 1 72 ? 2.427 -9.497 -10.502 1.00 74.06 72 PRO A N 1
ATOM 586 C CA . PRO A 1 72 ? 3.654 -8.720 -10.352 1.00 74.06 72 PRO A CA 1
ATOM 587 C C . PRO A 1 72 ? 3.948 -7.922 -11.634 1.00 74.06 72 PRO A C 1
ATOM 589 O O . PRO A 1 72 ? 3.412 -8.241 -12.695 1.00 74.06 72 PRO A O 1
ATOM 592 N N . LEU A 1 73 ? 4.741 -6.856 -11.503 1.00 65.81 73 LEU A N 1
ATOM 593 C CA . LEU A 1 73 ? 5.296 -6.115 -12.643 1.00 65.81 73 LEU A CA 1
ATOM 594 C C . LEU A 1 73 ? 6.389 -6.921 -13.344 1.00 65.81 73 LEU A C 1
ATOM 596 O O . LEU A 1 73 ? 7.140 -7.612 -12.618 1.00 65.81 73 LEU A O 1
#

InterPro domains:
  IPR006630 La-type HTH domain [PF05383] (1-53)
  IPR006630 La-type HTH domain [PS50961] (1-73)
  IPR006630 La-type HTH domain [SM00715] (1-70)
  IPR036388 Winged helix-like DNA-binding domain superfamily [G3DSA:1.10.10.10] (1-73)
  IPR036390 Winged helix DNA-binding domain superfamily [SSF46785] (1-72)
  IPR045180 La domain containing protein [PTHR22792] (1-72)

Radius of gyration: 11.32 Å; chains: 1; bounding box: 26×25×23 Å

Organism: NCBI:txid574774

Sequence (73 aa):
VEFYFSDENLPTDRYLLEFCRGGENLPVSITRICSFKKMRHYKPRSLVVAALRRSAFLDVSEDGKTIKRKIPL